Protein AF-A0A962J558-F1 (afdb_monomer)

pLDDT: mean 85.37, std 7.78, range [49.25, 96.94]

Foldseek 3Di:
DPVVVVVVCVLCVVVVVVVVVVVVCVVPVVDPPVVVVCCCVVPVLVVVLVVLLVPADPDPVLQCLLVVLLVVLVVQLVVQLVVCVVPDDNVVSNVVSLVSLDDPCRPPVLVSCVSPHDSHVSSSSVSNVNSSVVSD

Structure (mmCIF, N/CA/C/O backbone):
data_AF-A0A962J558-F1
#
_entry.id   AF-A0A962J558-F1
#
loop_
_atom_site.group_PDB
_atom_site.id
_atom_site.type_symbol
_atom_site.label_atom_id
_atom_site.label_alt_id
_atom_site.label_comp_id
_atom_site.label_asym_id
_atom_site.label_entity_id
_atom_site.label_seq_id
_atom_site.pdbx_PDB_ins_code
_atom_site.Cartn_x
_atom_site.Cartn_y
_atom_site.Cartn_z
_atom_site.occupancy
_atom_site.B_iso_or_equiv
_atom_site.auth_seq_id
_atom_site.auth_comp_id
_atom_site.auth_asym_id
_atom_site.auth_atom_id
_atom_site.pdbx_PDB_model_num
ATOM 1 N N . MET A 1 1 ? -21.635 -5.095 -19.166 1.00 49.25 1 MET A N 1
ATOM 2 C CA . MET A 1 1 ? -21.610 -4.773 -17.721 1.00 49.25 1 MET A CA 1
ATOM 3 C C . MET A 1 1 ? -21.255 -5.982 -16.836 1.00 49.25 1 MET A C 1
ATOM 5 O O . MET A 1 1 ? -20.938 -5.766 -15.681 1.00 49.25 1 MET A O 1
ATOM 9 N N . MET A 1 2 ? -21.231 -7.224 -17.360 1.00 57.38 2 MET A N 1
ATOM 10 C CA . MET A 1 2 ? -20.901 -8.448 -16.595 1.00 57.38 2 MET A CA 1
ATOM 11 C C . MET A 1 2 ? -19.418 -8.889 -16.667 1.00 57.38 2 MET A C 1
ATOM 13 O O . MET A 1 2 ? -19.030 -9.782 -15.925 1.00 57.38 2 MET A O 1
ATOM 17 N N . SER A 1 3 ? -18.591 -8.302 -17.544 1.00 69.69 3 SER A N 1
ATOM 18 C CA . SER A 1 3 ? -17.211 -8.770 -17.786 1.00 69.69 3 SER A CA 1
ATOM 19 C C . SER A 1 3 ? -16.253 -8.446 -16.639 1.00 69.69 3 SER A C 1
ATOM 21 O O . SER A 1 3 ? -15.516 -9.310 -16.195 1.00 69.69 3 SER A O 1
ATOM 23 N N . TRP A 1 4 ? -16.323 -7.244 -16.064 1.00 70.06 4 TRP A N 1
ATOM 24 C CA . TRP A 1 4 ? -15.351 -6.828 -15.043 1.00 70.06 4 TRP A CA 1
ATOM 25 C C . TRP A 1 4 ? -15.432 -7.657 -13.759 1.00 70.06 4 TRP A C 1
ATOM 27 O O . TRP A 1 4 ? -14.425 -7.866 -13.093 1.00 70.06 4 TRP A O 1
ATOM 37 N N . PHE A 1 5 ? -16.621 -8.159 -13.413 1.00 76.62 5 PHE A N 1
ATOM 38 C CA . PHE A 1 5 ? -16.789 -9.031 -12.252 1.00 76.62 5 PHE A CA 1
ATOM 39 C C . PHE A 1 5 ? -16.157 -10.409 -12.482 1.00 76.62 5 PHE A C 1
ATOM 41 O O . PHE A 1 5 ? -15.483 -10.922 -11.592 1.00 76.62 5 PHE A O 1
ATOM 48 N N . SER A 1 6 ? -16.337 -10.991 -13.676 1.00 80.44 6 SER A N 1
ATOM 49 C CA . SER A 1 6 ? -15.666 -12.243 -14.037 1.00 80.44 6 SER A CA 1
ATOM 50 C C . SER A 1 6 ? -14.155 -12.069 -14.152 1.00 80.44 6 SER A C 1
ATOM 52 O O . SER A 1 6 ? -13.422 -12.956 -13.720 1.00 80.44 6 SER A O 1
ATOM 54 N N . ASP A 1 7 ? -13.693 -10.927 -14.665 1.00 77.19 7 ASP A N 1
ATOM 55 C CA . ASP A 1 7 ? -12.268 -10.609 -14.774 1.00 77.19 7 ASP A CA 1
ATOM 56 C C . ASP A 1 7 ? -11.647 -10.550 -13.370 1.00 77.19 7 ASP A C 1
ATOM 58 O O . ASP A 1 7 ? -10.740 -11.315 -13.065 1.00 77.19 7 ASP A O 1
ATOM 62 N N . ILE A 1 8 ? -12.224 -9.766 -12.449 1.00 76.06 8 ILE A N 1
ATOM 63 C CA . ILE A 1 8 ? -11.748 -9.683 -11.057 1.00 76.06 8 ILE A CA 1
ATOM 64 C C . ILE A 1 8 ? -11.766 -11.053 -10.366 1.00 76.06 8 ILE A C 1
ATOM 66 O O . ILE A 1 8 ? -10.805 -11.400 -9.683 1.00 76.06 8 ILE A O 1
ATOM 70 N N . LEU A 1 9 ? -12.832 -11.845 -10.534 1.00 80.88 9 LEU A N 1
ATOM 71 C CA . LEU A 1 9 ? -12.918 -13.190 -9.954 1.00 80.88 9 LEU A CA 1
ATOM 72 C C . LEU A 1 9 ? -11.809 -14.114 -10.460 1.00 80.88 9 LEU A C 1
ATOM 74 O O . LEU A 1 9 ? -11.239 -14.869 -9.675 1.00 80.88 9 LEU A O 1
ATOM 78 N N . THR A 1 10 ? -11.509 -14.048 -11.755 1.00 81.62 10 THR A N 1
ATOM 79 C CA . THR A 1 10 ? -10.450 -14.850 -12.379 1.00 81.62 10 THR A CA 1
ATOM 80 C C . THR A 1 10 ? -9.079 -14.460 -11.832 1.00 81.62 10 THR A C 1
ATOM 82 O O . THR A 1 10 ? -8.248 -15.329 -11.592 1.00 81.62 10 THR A O 1
ATOM 85 N N . GLU A 1 11 ? -8.877 -13.178 -11.540 1.00 72.19 11 GLU A N 1
ATOM 86 C CA . GLU A 1 11 ? -7.606 -12.633 -11.051 1.00 72.19 11 GLU A CA 1
ATOM 87 C C . GLU A 1 11 ? -7.367 -12.884 -9.556 1.00 72.19 11 GLU A C 1
ATOM 89 O O . GLU A 1 11 ? -6.241 -13.132 -9.127 1.00 72.19 11 GLU A O 1
ATOM 94 N N . ILE A 1 12 ? -8.424 -12.899 -8.734 1.00 79.31 12 ILE A N 1
ATOM 95 C CA . ILE A 1 12 ? -8.309 -13.257 -7.308 1.00 79.31 12 ILE A CA 1
ATOM 96 C C . ILE A 1 12 ? -8.310 -14.774 -7.078 1.00 79.31 12 ILE A C 1
ATOM 98 O O . ILE A 1 12 ? -7.889 -15.237 -6.016 1.00 79.31 12 ILE A O 1
ATOM 102 N N . PHE A 1 13 ? -8.777 -15.574 -8.042 1.00 83.25 13 PHE A N 1
ATOM 103 C CA . PHE A 1 13 ? -8.877 -17.028 -7.904 1.00 83.25 13 PHE A CA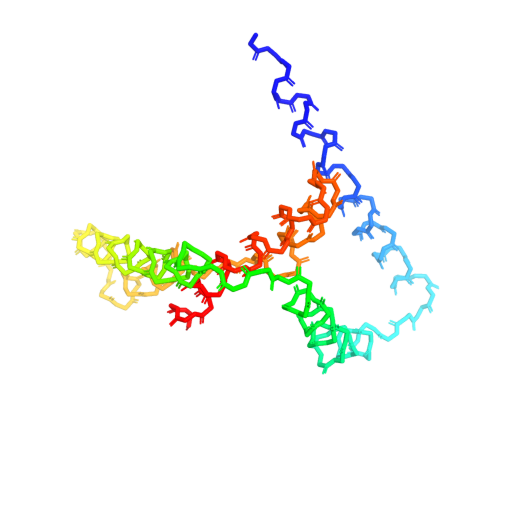 1
ATOM 104 C C . PHE A 1 13 ? -7.535 -17.716 -7.577 1.00 83.25 13 PHE A C 1
ATOM 106 O O . PHE A 1 13 ? -7.507 -18.512 -6.630 1.00 83.25 13 PHE A O 1
ATOM 113 N N . PRO A 1 14 ? -6.405 -17.395 -8.244 1.00 82.38 14 PRO A N 1
ATOM 114 C CA . PRO A 1 14 ? -5.093 -17.932 -7.887 1.00 82.38 14 PRO A CA 1
ATOM 115 C C . PRO A 1 14 ? -4.718 -17.714 -6.417 1.00 82.38 14 PRO A C 1
ATOM 117 O O . PRO A 1 14 ? -4.126 -18.597 -5.799 1.00 82.38 14 PRO A O 1
ATOM 120 N N . LEU A 1 15 ? -5.101 -16.582 -5.819 1.00 77.62 15 LEU A N 1
ATOM 121 C CA . LEU A 1 15 ? -4.799 -16.277 -4.417 1.00 77.62 15 LEU A CA 1
ATOM 122 C C . LEU A 1 15 ? -5.558 -17.195 -3.465 1.00 77.62 15 LEU A C 1
ATOM 124 O O . LEU A 1 15 ? -4.982 -17.705 -2.500 1.00 77.62 15 LEU A O 1
ATOM 128 N N . TYR A 1 16 ? -6.839 -17.440 -3.741 1.00 84.81 16 TYR A N 1
ATOM 129 C CA . TYR A 1 16 ? -7.626 -18.393 -2.963 1.00 84.81 16 TYR A CA 1
ATOM 130 C C . TYR A 1 16 ? -7.083 -19.809 -3.115 1.00 84.81 16 TYR A C 1
ATOM 132 O O . TYR A 1 16 ? -7.020 -20.545 -2.131 1.00 84.81 16 TYR A O 1
ATOM 140 N N . LEU A 1 17 ? -6.632 -20.170 -4.317 1.00 86.56 17 LEU A N 1
ATOM 141 C CA . LEU A 1 17 ? -6.032 -21.471 -4.569 1.00 86.56 17 LEU A CA 1
ATOM 142 C C . LEU A 1 17 ? -4.726 -21.652 -3.782 1.00 86.56 17 LEU A C 1
ATOM 144 O O . LEU A 1 17 ? -4.572 -22.654 -3.090 1.00 86.56 17 LEU A O 1
ATOM 148 N N . ILE A 1 18 ? -3.820 -20.669 -3.813 1.00 83.62 18 ILE A N 1
ATOM 149 C CA . ILE A 1 18 ? -2.574 -20.685 -3.028 1.00 83.62 18 ILE A CA 1
ATOM 150 C C . ILE A 1 18 ? -2.882 -20.751 -1.527 1.00 83.62 18 ILE A C 1
ATOM 152 O O . ILE A 1 18 ? -2.275 -21.543 -0.807 1.00 83.62 18 ILE A O 1
ATOM 156 N N . SER A 1 19 ? -3.860 -19.973 -1.057 1.00 84.56 19 SER A N 1
ATOM 157 C CA . SER A 1 19 ? -4.287 -19.980 0.348 1.00 84.56 19 SER A CA 1
ATOM 158 C C . SER A 1 19 ? -4.837 -21.347 0.772 1.00 84.56 19 SER A C 1
ATOM 160 O O . SER A 1 19 ? -4.503 -21.846 1.847 1.00 84.56 19 SER A O 1
ATOM 162 N N . LEU A 1 20 ? -5.635 -21.988 -0.089 1.00 89.88 20 LEU A N 1
ATOM 163 C CA . LEU A 1 20 ? -6.184 -23.325 0.140 1.00 89.88 20 LEU A CA 1
ATOM 164 C C . LEU A 1 20 ? -5.082 -24.391 0.158 1.00 89.88 20 LEU A C 1
ATOM 166 O O . LEU A 1 20 ? -5.069 -25.240 1.048 1.00 89.88 20 LEU A O 1
ATOM 170 N N . ILE A 1 21 ? -4.135 -24.329 -0.783 1.00 88.88 21 ILE A N 1
ATOM 171 C CA . ILE A 1 21 ? -2.971 -25.223 -0.814 1.00 88.88 21 ILE A CA 1
ATOM 172 C C . ILE A 1 21 ? -2.162 -25.065 0.474 1.00 88.88 21 ILE A C 1
ATOM 174 O O . ILE A 1 21 ? -1.849 -26.065 1.114 1.00 88.88 21 ILE A O 1
ATOM 178 N N . GLY A 1 22 ? -1.873 -23.829 0.893 1.00 86.25 22 GLY A N 1
ATOM 179 C CA . GLY A 1 22 ? -1.163 -23.545 2.141 1.00 86.25 22 GLY A CA 1
ATOM 180 C C . GLY A 1 22 ? -1.892 -24.086 3.373 1.00 86.25 22 GLY A C 1
ATOM 181 O O . GLY A 1 22 ? -1.262 -24.682 4.245 1.00 86.25 22 GLY A O 1
ATOM 182 N N . TYR A 1 23 ? -3.222 -23.959 3.419 1.00 87.75 23 TYR A N 1
ATOM 183 C CA . TYR A 1 23 ? -4.049 -24.524 4.487 1.00 87.75 23 TYR A CA 1
ATOM 184 C C . TYR A 1 23 ? -3.965 -26.056 4.540 1.00 87.75 23 TYR A C 1
ATOM 186 O O . TYR A 1 23 ? -3.698 -26.626 5.600 1.00 87.75 23 TYR A O 1
ATOM 194 N N . ILE A 1 24 ? -4.156 -26.728 3.400 1.00 92.19 24 ILE A N 1
ATOM 195 C CA . ILE A 1 24 ? -4.070 -28.191 3.296 1.00 92.19 24 ILE A CA 1
ATOM 196 C C . ILE A 1 24 ? -2.656 -28.649 3.677 1.00 92.19 24 ILE A C 1
ATOM 198 O O . ILE A 1 24 ? -2.495 -29.527 4.523 1.00 92.19 24 ILE A O 1
ATOM 202 N N . ALA A 1 25 ? -1.621 -28.021 3.125 1.00 87.44 25 ALA A N 1
ATOM 203 C CA . ALA A 1 25 ? -0.231 -28.358 3.407 1.00 87.44 25 ALA A CA 1
ATOM 204 C C . ALA A 1 25 ? 0.111 -28.167 4.897 1.00 87.44 25 ALA A C 1
ATOM 206 O O . ALA A 1 25 ? 0.683 -29.060 5.517 1.00 87.44 25 ALA A O 1
ATOM 207 N N . GLY A 1 26 ? -0.324 -27.065 5.514 1.00 86.94 26 GLY A N 1
ATOM 208 C CA . GLY A 1 26 ? -0.173 -26.843 6.954 1.00 86.94 26 GLY A CA 1
ATOM 209 C C . GLY A 1 26 ? -0.904 -27.886 7.804 1.00 86.94 26 GLY A C 1
ATOM 210 O O . GLY A 1 26 ? -0.390 -28.309 8.839 1.00 86.94 26 GLY A O 1
ATOM 211 N N . ARG A 1 27 ? -2.079 -28.352 7.358 1.00 87.12 27 ARG A N 1
ATOM 212 C CA . ARG A 1 27 ? -2.883 -29.345 8.084 1.00 87.12 27 ARG A CA 1
ATOM 213 C C . ARG A 1 27 ? -2.330 -30.765 7.980 1.00 87.12 27 ARG A C 1
ATOM 215 O O . ARG A 1 27 ? -2.395 -31.494 8.967 1.00 87.12 27 ARG A O 1
ATOM 222 N N . PHE A 1 28 ? -1.828 -31.163 6.813 1.00 90.00 28 PHE A N 1
ATOM 223 C CA . PHE A 1 28 ? -1.449 -32.554 6.537 1.00 90.00 28 PHE A CA 1
ATOM 224 C C . PHE A 1 28 ? 0.061 -32.814 6.565 1.00 90.00 28 PHE A C 1
ATOM 226 O O . PHE A 1 28 ? 0.459 -33.936 6.859 1.00 90.00 28 PHE A O 1
ATOM 233 N N . ALA 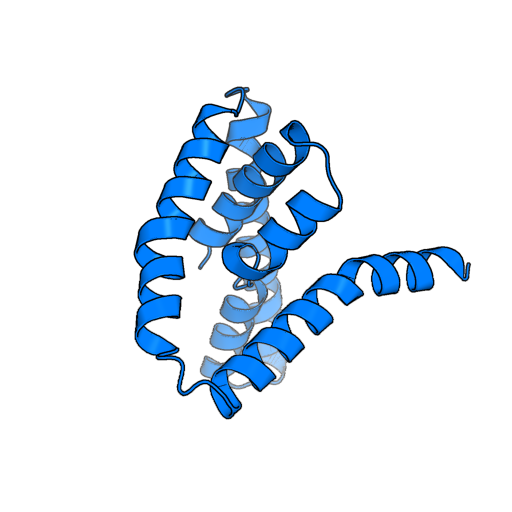A 1 29 ? 0.906 -31.812 6.308 1.00 83.50 29 ALA A N 1
ATOM 234 C CA . ALA A 1 29 ? 2.357 -31.990 6.190 1.00 83.50 29 ALA A CA 1
ATOM 235 C C . ALA A 1 29 ? 3.162 -31.450 7.392 1.00 83.50 29 ALA A C 1
ATOM 237 O O . ALA A 1 29 ? 4.374 -31.299 7.280 1.00 83.50 29 ALA A O 1
ATOM 238 N N . GLN A 1 30 ? 2.510 -31.165 8.533 1.00 81.50 30 GLN A N 1
ATOM 239 C CA . GLN A 1 30 ? 3.134 -30.620 9.759 1.00 81.50 30 GLN A CA 1
ATOM 240 C C . GLN A 1 30 ? 4.110 -29.461 9.488 1.00 81.50 30 GLN A C 1
ATOM 242 O O . GLN A 1 30 ? 5.183 -29.364 10.082 1.00 81.50 30 GLN A O 1
ATOM 247 N N . ILE A 1 31 ? 3.745 -28.586 8.555 1.00 83.31 31 ILE A N 1
ATOM 248 C CA . ILE A 1 31 ? 4.611 -27.492 8.132 1.00 83.31 31 ILE A CA 1
ATOM 249 C C . ILE A 1 31 ? 4.741 -26.473 9.264 1.00 83.31 31 ILE A C 1
ATOM 251 O O . ILE A 1 31 ? 3.737 -25.994 9.797 1.00 83.31 31 ILE A O 1
ATOM 255 N N . ASP A 1 32 ? 5.978 -26.090 9.590 1.00 84.81 32 ASP A N 1
ATOM 256 C CA . ASP A 1 32 ? 6.233 -24.989 10.514 1.00 84.81 32 ASP A CA 1
ATOM 257 C C . ASP A 1 32 ? 5.933 -23.641 9.844 1.00 84.81 32 ASP A C 1
ATOM 259 O O . ASP A 1 32 ? 6.788 -22.992 9.231 1.00 84.81 32 ASP A O 1
ATOM 263 N N . VAL A 1 33 ? 4.678 -23.217 9.990 1.00 83.50 33 VAL A N 1
ATOM 264 C CA . VAL A 1 33 ? 4.165 -21.936 9.494 1.00 83.50 33 VAL A CA 1
ATOM 265 C C . VAL A 1 33 ? 5.003 -20.766 10.012 1.00 83.50 33 VAL A C 1
ATOM 267 O O . VAL A 1 33 ? 5.225 -19.806 9.278 1.00 83.50 33 VAL A O 1
ATOM 270 N N . LYS A 1 34 ? 5.508 -20.832 11.252 1.00 87.19 34 LYS A N 1
ATOM 271 C CA . LYS A 1 34 ? 6.264 -19.726 11.848 1.00 87.19 34 LYS A CA 1
ATOM 272 C C . LYS A 1 34 ? 7.579 -19.507 11.110 1.00 87.19 34 LYS A C 1
ATOM 274 O O . LYS A 1 34 ? 7.897 -18.363 10.782 1.00 87.19 34 LYS A O 1
ATOM 279 N N . SER A 1 35 ? 8.323 -20.573 10.826 1.00 87.56 35 SER A N 1
ATOM 280 C CA . SER A 1 35 ? 9.590 -20.479 10.093 1.00 87.56 35 SE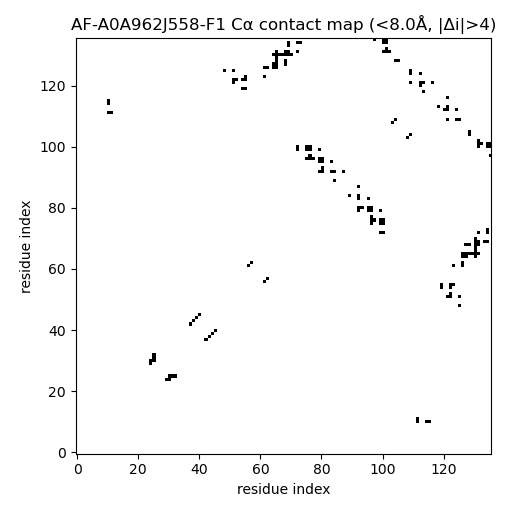R A CA 1
ATOM 281 C C . SER A 1 35 ? 9.391 -19.982 8.661 1.00 87.56 35 SER A C 1
ATOM 283 O O . SER A 1 35 ? 10.123 -19.095 8.224 1.00 87.56 35 SER A O 1
ATOM 285 N N . ILE A 1 36 ? 8.363 -20.471 7.955 1.00 86.56 36 ILE A N 1
ATOM 286 C CA . ILE A 1 36 ? 8.054 -20.011 6.590 1.00 86.56 36 ILE A CA 1
ATOM 287 C C . ILE A 1 36 ? 7.683 -18.532 6.579 1.00 86.56 36 ILE A C 1
ATOM 289 O O . ILE A 1 36 ? 8.244 -17.769 5.796 1.00 86.56 36 ILE A O 1
ATOM 293 N N . THR A 1 37 ? 6.780 -18.106 7.464 1.00 83.00 37 THR A N 1
ATOM 294 C CA . THR A 1 37 ? 6.377 -16.700 7.547 1.00 83.00 37 THR A CA 1
ATOM 295 C C . THR A 1 37 ? 7.560 -15.817 7.933 1.00 83.00 37 THR A C 1
ATOM 297 O O . THR A 1 37 ? 7.757 -14.770 7.331 1.00 83.00 37 THR A O 1
ATOM 300 N N . THR A 1 38 ? 8.409 -16.251 8.867 1.00 87.69 38 THR A N 1
ATOM 301 C CA . THR A 1 38 ? 9.614 -15.497 9.252 1.00 87.69 38 THR A CA 1
ATOM 302 C C . THR A 1 38 ? 10.555 -15.320 8.058 1.00 87.69 38 THR A C 1
ATOM 304 O O . THR A 1 38 ? 11.003 -14.208 7.791 1.00 87.69 38 THR A O 1
ATOM 307 N N . LEU A 1 39 ? 10.809 -16.382 7.290 1.00 86.69 39 LEU A N 1
ATOM 308 C CA . LEU A 1 39 ? 11.623 -16.308 6.076 1.00 86.69 39 LEU A CA 1
ATOM 309 C C . LEU A 1 39 ? 10.986 -15.386 5.022 1.00 86.69 39 LEU A C 1
ATOM 311 O O . LEU A 1 39 ? 11.669 -14.550 4.431 1.00 86.69 39 LEU A O 1
ATOM 315 N N . ALA A 1 40 ? 9.677 -15.507 4.800 1.00 81.38 40 ALA A N 1
ATOM 316 C CA . ALA A 1 40 ? 8.954 -14.708 3.817 1.00 81.38 40 ALA A CA 1
ATOM 317 C C . ALA A 1 40 ? 8.993 -13.207 4.149 1.00 81.38 40 ALA A C 1
ATOM 319 O O . ALA A 1 40 ? 9.296 -12.390 3.280 1.00 81.38 40 ALA A O 1
ATOM 320 N N . ILE A 1 41 ? 8.740 -12.855 5.413 1.00 81.19 41 ILE A N 1
ATOM 321 C CA . ILE A 1 41 ? 8.688 -11.470 5.895 1.00 81.19 41 ILE A CA 1
ATOM 322 C C . ILE A 1 41 ? 10.083 -10.849 5.968 1.00 81.19 41 ILE A C 1
ATOM 324 O O . ILE A 1 41 ? 10.285 -9.748 5.471 1.00 81.19 41 ILE A O 1
ATOM 328 N N . PHE A 1 42 ? 11.045 -11.532 6.590 1.00 83.88 42 PHE A N 1
ATOM 329 C CA . PHE A 1 42 ? 12.331 -10.917 6.933 1.00 83.88 42 PHE A CA 1
ATOM 330 C C . PHE A 1 42 ? 13.430 -11.137 5.895 1.00 83.88 42 PHE A C 1
ATOM 332 O O . PHE A 1 42 ? 14.445 -10.449 5.947 1.00 83.88 42 PHE A O 1
ATOM 339 N N . VAL A 1 43 ? 13.257 -12.077 4.961 1.00 84.56 43 VAL A N 1
ATOM 340 C CA . VAL A 1 43 ? 14.271 -12.380 3.939 1.00 84.56 43 VAL A CA 1
ATOM 341 C C . VAL A 1 43 ? 13.717 -12.150 2.542 1.00 84.56 43 VAL A C 1
ATOM 343 O O . VAL A 1 43 ? 14.253 -11.330 1.801 1.00 84.56 43 VAL A O 1
ATOM 346 N N . ILE A 1 44 ? 12.626 -12.830 2.179 1.00 80.94 44 ILE A N 1
ATOM 347 C CA . ILE A 1 44 ? 12.108 -12.781 0.805 1.00 80.94 44 ILE A CA 1
ATOM 348 C C . ILE A 1 44 ? 11.574 -11.385 0.473 1.00 80.94 44 ILE A C 1
ATOM 350 O O . ILE A 1 44 ? 11.956 -10.831 -0.555 1.00 80.94 44 ILE A O 1
ATOM 354 N N . SER A 1 45 ? 10.744 -10.796 1.338 1.00 76.94 45 SER A N 1
ATOM 355 C CA . SER A 1 45 ? 10.149 -9.476 1.094 1.00 76.94 45 SER A CA 1
ATOM 356 C C . SER A 1 45 ? 11.210 -8.373 0.891 1.00 76.94 45 SER A C 1
ATOM 358 O O . SER A 1 45 ? 11.177 -7.732 -0.163 1.00 76.94 45 SER A O 1
ATOM 360 N N . PRO A 1 46 ? 12.236 -8.209 1.759 1.00 80.88 46 PRO A N 1
ATOM 361 C CA . PRO A 1 46 ? 13.321 -7.248 1.529 1.00 80.88 46 PRO A CA 1
ATOM 362 C C . PRO A 1 46 ? 14.104 -7.482 0.233 1.00 80.88 46 PRO A C 1
ATOM 364 O O . PRO A 1 46 ? 14.487 -6.524 -0.437 1.00 80.88 46 PRO A O 1
ATOM 367 N N . ILE A 1 47 ? 14.343 -8.743 -0.142 1.00 83.88 47 ILE A N 1
ATOM 368 C CA . ILE A 1 47 ? 15.063 -9.078 -1.378 1.00 83.88 47 ILE A CA 1
ATOM 369 C C . ILE A 1 47 ? 14.230 -8.702 -2.604 1.00 83.88 47 ILE A C 1
ATOM 371 O O . ILE A 1 47 ? 14.725 -8.010 -3.492 1.00 83.88 47 ILE A O 1
ATOM 375 N N . VAL A 1 48 ? 12.966 -9.132 -2.655 1.00 75.50 48 VAL A N 1
ATOM 376 C CA . VAL A 1 48 ? 12.044 -8.811 -3.758 1.00 75.50 48 VAL A CA 1
ATOM 377 C C . VAL A 1 48 ? 11.897 -7.302 -3.898 1.00 75.50 48 VAL A C 1
ATOM 379 O O . VAL A 1 48 ? 11.922 -6.772 -5.008 1.00 75.50 48 VAL A O 1
ATOM 382 N N . PHE A 1 49 ? 11.819 -6.604 -2.773 1.00 74.62 49 PHE A N 1
ATOM 383 C CA . PHE A 1 49 ? 11.781 -5.156 -2.717 1.00 74.62 49 PHE A CA 1
ATOM 384 C C . PHE A 1 49 ? 13.039 -4.510 -3.315 1.00 74.62 49 PHE A C 1
ATOM 386 O O . PHE A 1 49 ? 12.924 -3.693 -4.226 1.00 74.62 49 PHE A O 1
ATOM 393 N N . MET A 1 50 ? 14.240 -4.927 -2.898 1.00 80.75 50 MET A N 1
ATOM 394 C CA . MET A 1 50 ? 15.501 -4.416 -3.457 1.00 80.75 50 MET A CA 1
ATOM 395 C C . MET A 1 50 ? 15.628 -4.690 -4.962 1.00 80.75 50 MET A C 1
ATOM 397 O O . MET A 1 50 ? 16.033 -3.806 -5.715 1.00 80.75 50 MET A O 1
ATOM 401 N N . ILE A 1 51 ? 15.230 -5.883 -5.417 1.00 80.38 51 ILE A N 1
ATOM 402 C CA . ILE A 1 51 ? 15.210 -6.249 -6.845 1.00 80.38 51 ILE A CA 1
ATOM 403 C C . ILE A 1 51 ? 14.212 -5.392 -7.631 1.00 80.38 51 ILE A C 1
ATOM 405 O O . ILE A 1 51 ? 14.427 -5.103 -8.804 1.00 80.38 51 ILE A O 1
ATOM 409 N N . SER A 1 52 ? 13.097 -5.011 -7.015 1.00 74.25 52 SER A N 1
ATOM 410 C CA . SER A 1 52 ? 12.079 -4.198 -7.681 1.00 74.25 52 SER A CA 1
ATOM 411 C C . SER A 1 52 ? 12.529 -2.747 -7.817 1.00 74.25 52 SER A C 1
ATOM 413 O O . SER A 1 52 ? 12.367 -2.154 -8.879 1.00 74.25 52 SER A O 1
ATOM 415 N N . ILE A 1 53 ? 13.167 -2.201 -6.779 1.00 76.75 53 ILE A N 1
ATOM 416 C CA . ILE A 1 53 ? 13.753 -0.855 -6.806 1.00 76.75 53 ILE A CA 1
ATOM 417 C C . ILE A 1 53 ? 14.906 -0.778 -7.806 1.00 76.75 53 ILE A C 1
ATOM 419 O O . ILE A 1 53 ? 15.027 0.214 -8.516 1.00 76.75 53 ILE A O 1
ATOM 423 N N . SER A 1 54 ? 15.742 -1.816 -7.907 1.00 81.25 54 SER A N 1
ATOM 424 C CA . SER A 1 54 ? 16.876 -1.804 -8.842 1.00 81.25 54 SER A CA 1
ATOM 425 C C . SER A 1 54 ? 16.462 -1.801 -10.316 1.00 81.25 54 SER A C 1
ATOM 427 O O . SER A 1 54 ? 17.269 -1.446 -11.171 1.00 81.25 54 SER A O 1
ATOM 429 N N . LYS A 1 55 ? 15.217 -2.189 -10.616 1.00 77.06 55 LYS A N 1
ATOM 430 C CA . LYS A 1 55 ? 14.620 -2.158 -11.959 1.00 77.06 55 LYS A CA 1
ATOM 431 C C . LYS A 1 55 ? 13.858 -0.866 -12.251 1.00 77.06 55 LYS A C 1
ATOM 433 O O . LYS A 1 55 ? 13.321 -0.721 -13.345 1.00 77.06 55 LYS A O 1
ATOM 438 N N . LEU A 1 56 ? 13.752 0.032 -11.277 1.00 76.75 56 LEU A N 1
ATOM 439 C CA . LEU A 1 56 ? 12.983 1.254 -11.412 1.00 76.75 56 LEU A CA 1
ATOM 440 C C . LEU A 1 56 ? 13.834 2.368 -12.028 1.00 76.75 56 LEU A C 1
ATOM 442 O O . LEU A 1 56 ? 1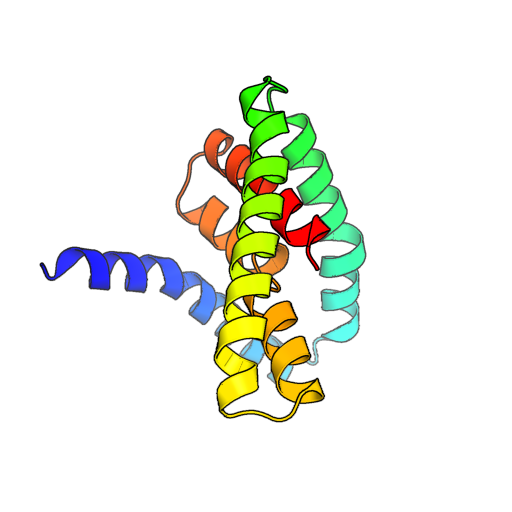4.900 2.710 -11.516 1.00 76.75 56 LEU A O 1
ATOM 446 N N . ASP A 1 57 ? 13.297 3.018 -13.056 1.00 79.81 57 ASP A N 1
ATOM 447 C CA . ASP A 1 57 ? 13.825 4.293 -13.524 1.00 79.81 57 ASP A CA 1
ATOM 448 C C . ASP A 1 57 ? 13.389 5.418 -12.577 1.00 79.81 57 ASP A C 1
ATOM 450 O O . ASP A 1 57 ? 12.208 5.776 -12.486 1.00 79.81 57 ASP A O 1
ATOM 454 N N . PHE A 1 58 ? 14.356 6.005 -11.869 1.00 80.25 58 PHE A N 1
ATOM 455 C CA . PHE A 1 58 ? 14.144 7.123 -10.945 1.00 80.25 58 PHE A CA 1
ATOM 456 C C . PHE A 1 58 ? 13.858 8.431 -11.691 1.00 80.25 58 PHE A C 1
ATOM 458 O O . PHE A 1 58 ? 14.666 9.357 -11.744 1.00 80.25 58 PHE A O 1
ATOM 465 N N . THR A 1 59 ? 12.669 8.513 -12.272 1.00 86.94 59 THR A N 1
ATOM 466 C CA . THR A 1 59 ? 12.122 9.751 -12.823 1.00 86.94 59 THR A CA 1
ATOM 467 C C . THR A 1 59 ? 11.541 10.622 -11.707 1.00 86.94 59 THR A C 1
ATOM 469 O O . THR A 1 59 ? 11.171 10.134 -10.637 1.00 86.94 59 THR A O 1
ATOM 472 N N . ALA A 1 60 ? 11.388 11.925 -11.962 1.00 86.75 60 ALA A N 1
ATOM 473 C CA . ALA A 1 60 ? 10.712 12.823 -11.023 1.00 86.75 60 ALA A CA 1
ATOM 474 C C . ALA A 1 60 ? 9.292 12.328 -10.675 1.00 86.75 60 ALA A C 1
ATOM 476 O O . ALA A 1 60 ? 8.884 12.380 -9.518 1.00 86.75 60 ALA A O 1
ATOM 477 N N . ALA A 1 61 ? 8.572 11.772 -11.656 1.00 86.31 61 ALA A N 1
ATOM 478 C CA . ALA A 1 61 ? 7.249 11.188 -11.447 1.00 86.31 6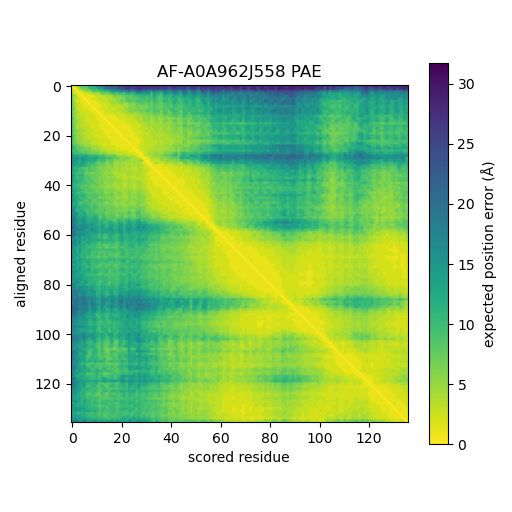1 ALA A CA 1
ATOM 479 C C . ALA A 1 61 ? 7.285 9.981 -10.492 1.00 86.31 61 ALA A C 1
ATOM 481 O O . ALA A 1 61 ? 6.443 9.883 -9.601 1.00 86.31 61 ALA A O 1
ATOM 482 N N . ALA A 1 62 ? 8.282 9.100 -10.630 1.00 84.00 62 ALA A N 1
ATOM 483 C CA . ALA A 1 62 ? 8.436 7.932 -9.765 1.00 84.00 62 ALA A CA 1
ATOM 484 C C . ALA A 1 62 ? 8.690 8.322 -8.299 1.00 84.00 62 ALA A C 1
ATOM 486 O O . ALA A 1 62 ? 8.138 7.702 -7.396 1.00 84.00 62 ALA A O 1
ATOM 487 N N . VAL A 1 63 ? 9.465 9.384 -8.056 1.00 85.75 63 VAL A N 1
ATOM 488 C CA . VAL A 1 63 ? 9.709 9.914 -6.701 1.00 85.75 63 VAL A CA 1
ATOM 489 C C . VAL A 1 63 ? 8.480 10.638 -6.140 1.00 85.75 63 VAL A C 1
ATOM 491 O O . VAL A 1 63 ? 8.224 10.587 -4.939 1.00 85.75 63 VAL A O 1
ATOM 494 N N . MET A 1 64 ? 7.683 11.290 -6.990 1.00 91.44 64 MET A N 1
ATOM 495 C CA . MET A 1 64 ? 6.447 11.951 -6.560 1.00 91.44 64 MET A CA 1
ATOM 496 C C . MET A 1 64 ? 5.332 10.964 -6.190 1.00 91.44 64 MET A C 1
ATOM 498 O O . MET A 1 64 ? 4.507 11.288 -5.338 1.00 91.44 64 MET A O 1
ATOM 502 N N . ALA A 1 65 ? 5.297 9.769 -6.783 1.00 90.88 65 ALA A N 1
ATOM 503 C CA . ALA A 1 65 ? 4.263 8.762 -6.532 1.00 90.88 65 ALA A CA 1
ATOM 504 C C . ALA A 1 65 ? 4.058 8.395 -5.038 1.00 90.88 65 ALA A C 1
ATOM 506 O O . ALA A 1 65 ? 2.913 8.468 -4.573 1.00 90.88 65 ALA A O 1
ATOM 507 N N . PRO A 1 66 ? 5.102 8.064 -4.248 1.00 91.75 66 PRO A N 1
ATOM 508 C CA . PRO A 1 66 ? 4.940 7.810 -2.814 1.00 91.75 66 PRO A CA 1
ATOM 509 C C . PRO A 1 66 ? 4.508 9.059 -2.037 1.00 91.75 66 PRO A C 1
ATOM 511 O O . PRO A 1 66 ? 3.706 8.964 -1.115 1.00 91.75 66 PRO A O 1
ATOM 514 N N . LEU A 1 67 ? 4.973 10.254 -2.418 1.00 94.19 67 LEU A N 1
ATOM 515 C CA . LEU A 1 67 ? 4.571 11.497 -1.746 1.00 94.19 67 LEU A CA 1
ATOM 516 C C . LEU A 1 67 ? 3.085 11.806 -1.960 1.00 94.19 67 LEU A C 1
ATOM 518 O O . LEU A 1 67 ? 2.398 12.233 -1.033 1.00 94.19 67 LEU A O 1
ATOM 522 N N . LEU A 1 68 ? 2.583 11.570 -3.174 1.00 95.00 68 LEU A N 1
ATOM 523 C CA . LEU A 1 68 ? 1.173 11.757 -3.509 1.00 95.00 68 LEU A CA 1
ATOM 524 C C . LEU A 1 68 ? 0.282 10.793 -2.728 1.00 95.00 68 LEU A C 1
ATOM 526 O O . LEU A 1 68 ? -0.728 11.207 -2.171 1.00 95.00 68 LEU A O 1
ATOM 530 N N . THR A 1 69 ? 0.655 9.519 -2.665 1.00 93.81 69 THR A N 1
ATOM 531 C CA . THR A 1 69 ? -0.142 8.490 -1.982 1.00 93.81 69 THR A CA 1
ATOM 532 C C . THR A 1 69 ? -0.096 8.633 -0.466 1.00 93.81 69 THR A C 1
ATOM 534 O O . THR A 1 69 ? -1.147 8.559 0.166 1.00 93.81 69 THR A O 1
ATOM 537 N N . TYR A 1 70 ? 1.058 8.988 0.104 1.00 94.88 70 TYR A N 1
ATOM 538 C CA . TYR A 1 70 ? 1.167 9.412 1.501 1.00 94.88 70 TYR A CA 1
ATOM 539 C C . TYR A 1 70 ? 0.264 10.619 1.802 1.00 94.88 70 TYR A C 1
ATOM 541 O O . TYR A 1 70 ? -0.528 10.601 2.744 1.00 94.88 70 TYR A O 1
ATOM 549 N N . GLY A 1 71 ? 0.325 11.662 0.966 1.00 95.88 71 GLY A N 1
ATOM 550 C CA . GLY A 1 71 ? -0.513 12.852 1.116 1.00 95.88 71 GLY A CA 1
ATOM 551 C C . GLY A 1 71 ? -2.010 12.539 1.034 1.00 95.88 71 GLY A C 1
ATOM 552 O O . GLY A 1 71 ? -2.792 13.034 1.844 1.00 95.88 71 GLY A O 1
ATOM 553 N N . LEU A 1 72 ? -2.413 11.674 0.100 1.00 95.38 72 LEU A N 1
ATOM 554 C CA . LEU A 1 72 ? -3.793 11.201 -0.009 1.00 95.38 72 LEU A CA 1
ATOM 555 C C . LEU A 1 72 ? -4.218 10.412 1.233 1.00 95.38 72 LEU A C 1
ATOM 557 O O . LEU A 1 72 ? -5.307 10.660 1.747 1.00 95.38 72 LEU A O 1
ATOM 561 N N . ALA A 1 73 ? -3.367 9.522 1.748 1.00 95.19 73 ALA A N 1
ATOM 562 C CA . ALA A 1 73 ? -3.649 8.765 2.964 1.00 95.19 73 ALA A CA 1
ATOM 563 C C . ALA A 1 73 ? -3.856 9.693 4.173 1.00 95.19 73 ALA A C 1
ATOM 565 O O . ALA A 1 73 ? -4.828 9.528 4.908 1.00 95.19 73 ALA A O 1
ATOM 566 N N . LEU A 1 74 ? -3.033 10.740 4.323 1.00 96.25 74 LEU A N 1
ATOM 567 C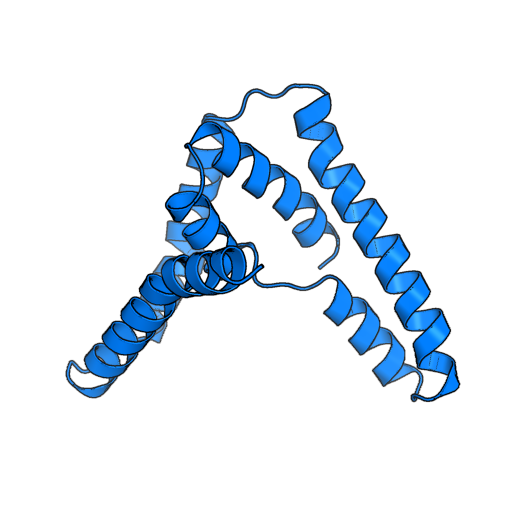 CA . LEU A 1 74 ? -3.221 11.761 5.360 1.00 96.25 74 LEU A CA 1
ATOM 568 C C . LEU A 1 74 ? -4.561 12.495 5.228 1.00 96.25 74 LEU A C 1
ATOM 570 O O . LEU A 1 74 ? -5.257 12.691 6.226 1.00 96.25 74 LEU A O 1
ATOM 574 N N . VAL A 1 75 ? -4.937 12.899 4.009 1.00 96.75 75 VAL A N 1
ATOM 575 C CA . VAL A 1 75 ? -6.224 13.569 3.764 1.00 96.75 75 VAL A CA 1
ATOM 576 C C . VAL A 1 75 ? -7.384 12.638 4.109 1.00 96.75 75 VAL A C 1
ATOM 578 O O . VAL A 1 75 ? -8.302 13.049 4.819 1.00 96.75 75 VAL A O 1
ATOM 581 N N . VAL A 1 76 ? -7.337 11.382 3.658 1.00 96.12 76 VAL A N 1
ATOM 582 C CA . VAL A 1 76 ? -8.369 10.380 3.957 1.00 96.12 76 VAL A CA 1
ATOM 583 C C . VAL A 1 76 ? -8.469 10.149 5.460 1.00 96.12 76 VAL A C 1
ATOM 585 O O . VAL A 1 76 ? -9.563 10.246 6.008 1.00 96.12 76 VAL A O 1
ATOM 588 N N . ALA A 1 77 ? -7.349 9.939 6.149 1.00 96.19 77 ALA A N 1
ATOM 589 C CA . ALA A 1 77 ? -7.330 9.745 7.593 1.00 96.19 77 ALA A CA 1
ATOM 590 C C . ALA A 1 77 ? -7.924 10.949 8.337 1.00 96.19 77 ALA A C 1
ATOM 592 O O . ALA A 1 77 ? -8.762 10.776 9.221 1.00 96.19 77 ALA A O 1
ATOM 593 N N . ALA A 1 78 ? -7.571 12.177 7.943 1.00 96.12 78 ALA A N 1
ATOM 594 C CA . ALA A 1 78 ? -8.129 13.392 8.533 1.00 96.12 78 ALA A CA 1
ATOM 595 C C . ALA A 1 78 ? -9.653 13.483 8.341 1.00 96.12 78 ALA A C 1
ATOM 597 O O . ALA A 1 78 ? -10.382 13.796 9.289 1.00 96.12 78 ALA A O 1
ATOM 598 N N . VAL A 1 79 ? -10.150 13.162 7.141 1.00 96.94 79 VAL A N 1
ATOM 599 C CA . VAL A 1 79 ? -11.591 13.094 6.852 1.00 96.94 79 VAL A CA 1
ATOM 600 C C . VAL A 1 79 ? -12.261 12.013 7.701 1.00 96.94 79 VAL A C 1
ATOM 602 O O . VAL A 1 79 ? -13.282 12.283 8.335 1.00 96.94 79 VAL A O 1
ATOM 605 N N . VAL A 1 80 ? -11.673 10.816 7.777 1.00 96.44 80 VAL A N 1
ATOM 606 C CA . VAL A 1 80 ? -12.203 9.691 8.556 1.00 96.44 80 VAL A CA 1
ATOM 607 C C . VAL A 1 80 ? -12.281 10.046 10.036 1.00 96.44 80 VAL A C 1
ATOM 609 O O . VAL A 1 80 ? -13.339 9.840 10.627 1.00 96.44 80 VAL A O 1
ATOM 612 N N . VAL A 1 81 ? -11.250 10.652 10.639 1.00 96.44 81 VAL A N 1
ATOM 613 C CA . VAL A 1 81 ? -11.324 11.144 12.030 1.00 96.44 81 VAL A CA 1
ATOM 614 C C . VAL A 1 81 ? -12.458 12.156 12.172 1.00 96.44 81 VAL A C 1
ATOM 616 O O . VAL A 1 81 ? -13.274 12.058 13.089 1.00 96.44 81 VAL A O 1
ATOM 619 N N . ARG A 1 82 ? -12.532 13.138 11.267 1.00 95.75 82 ARG A N 1
ATOM 620 C CA . ARG A 1 82 ? -13.494 14.240 11.372 1.00 95.75 82 ARG A CA 1
ATOM 621 C C . ARG A 1 82 ? -14.942 13.764 11.308 1.00 95.75 82 ARG A C 1
ATOM 623 O O . ARG A 1 82 ? -15.780 14.348 11.998 1.00 95.75 82 ARG A O 1
ATOM 630 N N . VAL A 1 83 ? -15.215 12.749 10.488 1.00 96.25 83 VAL A N 1
ATOM 631 C CA . VAL A 1 83 ? -16.540 12.142 10.316 1.00 96.25 83 VAL A CA 1
ATOM 632 C C . VAL A 1 83 ? -16.844 11.142 11.433 1.00 96.25 83 VAL A C 1
ATOM 634 O O . VAL A 1 83 ? -17.923 11.170 12.017 1.00 96.25 83 VAL A O 1
ATOM 637 N N . SER A 1 84 ? -15.900 10.270 11.778 1.00 95.75 84 SER A N 1
ATOM 638 C CA . SER A 1 84 ? -16.130 9.218 12.776 1.00 95.75 84 SER A CA 1
ATOM 639 C C . SER A 1 84 ? -16.343 9.764 14.186 1.00 95.75 84 SER A C 1
ATOM 641 O O . SER A 1 84 ? -17.169 9.223 14.918 1.00 95.75 84 SER A O 1
ATOM 643 N N . LYS A 1 85 ? -15.712 10.891 14.542 1.00 94.25 85 LYS A N 1
ATOM 644 C CA . LYS A 1 85 ? -15.943 11.578 15.825 1.00 94.25 85 LYS A CA 1
ATOM 645 C C . LYS A 1 85 ? -17.385 12.063 16.039 1.00 94.25 85 LYS A C 1
ATOM 647 O O . LYS A 1 85 ? -17.723 12.415 17.163 1.00 94.25 85 LYS A O 1
ATOM 652 N N . PHE A 1 86 ? -18.240 12.099 15.010 1.00 93.75 86 PHE A N 1
ATOM 653 C CA . PHE A 1 86 ? -19.657 12.441 15.196 1.00 93.75 86 PHE A CA 1
ATOM 654 C C . PHE A 1 86 ? -20.467 11.327 15.872 1.00 93.75 86 PHE A C 1
ATOM 656 O O . PHE A 1 86 ? -21.494 11.622 16.478 1.00 93.75 86 PHE A O 1
ATOM 663 N N . TYR A 1 87 ? -20.032 10.068 15.756 1.00 93.31 87 TYR A N 1
ATOM 664 C CA . TYR A 1 87 ? -20.822 8.908 16.187 1.00 93.31 87 TYR A CA 1
ATOM 665 C C . TYR A 1 87 ? -20.018 7.870 16.983 1.00 93.31 87 TYR A C 1
ATOM 667 O O . TYR A 1 87 ? -20.615 6.978 17.579 1.00 93.31 87 TYR A O 1
ATOM 675 N N . LEU A 1 88 ? -18.684 7.961 16.992 1.00 93.31 88 LEU A N 1
ATOM 676 C CA . LEU A 1 88 ? -17.788 7.033 17.682 1.00 93.31 88 LEU A CA 1
ATOM 677 C C . LEU A 1 88 ? -17.012 7.727 18.801 1.00 93.31 88 LEU A C 1
ATOM 679 O O . LEU A 1 88 ? -16.725 8.924 18.743 1.00 93.31 88 LEU A O 1
ATOM 683 N N . GLU A 1 89 ? -16.601 6.933 19.789 1.00 92.50 89 GLU A N 1
ATOM 684 C CA . GLU A 1 89 ? -15.637 7.356 20.800 1.00 92.50 89 GLU A CA 1
ATOM 685 C C . GLU A 1 89 ? -14.311 7.786 20.163 1.00 92.50 89 GLU A C 1
ATOM 687 O O . GLU A 1 89 ? -13.866 7.233 19.153 1.00 92.50 89 GLU A O 1
ATOM 692 N N . GLU A 1 90 ? -13.636 8.741 20.801 1.00 88.75 90 GLU A N 1
ATOM 693 C CA . GLU A 1 90 ? -12.428 9.364 20.265 1.00 88.75 90 GLU A CA 1
ATOM 694 C C . GLU A 1 90 ? -11.320 8.349 19.940 1.00 88.75 90 GLU A C 1
ATOM 696 O O . GLU A 1 90 ? -10.712 8.414 18.870 1.00 88.75 90 GLU A O 1
ATOM 701 N N . ARG A 1 91 ? -11.100 7.358 20.812 1.00 92.62 91 ARG A N 1
ATOM 702 C CA . ARG A 1 91 ? -10.109 6.299 20.577 1.00 92.62 91 ARG A CA 1
ATOM 703 C C . ARG A 1 91 ? -10.437 5.478 19.328 1.00 92.62 91 ARG A C 1
ATOM 705 O O . ARG A 1 91 ? -9.546 5.184 18.536 1.00 92.62 91 ARG A O 1
ATOM 712 N N . THR A 1 92 ? -11.705 5.124 19.145 1.00 94.50 92 THR A N 1
ATOM 713 C CA . THR A 1 92 ? -12.173 4.331 18.001 1.00 94.50 92 THR A CA 1
ATOM 714 C C . THR A 1 92 ? -12.074 5.126 16.701 1.00 94.50 92 THR A C 1
ATOM 716 O O . THR A 1 92 ? -11.664 4.574 15.684 1.00 94.50 92 THR A O 1
ATOM 719 N N . ALA A 1 93 ? -12.368 6.428 16.736 1.00 94.12 93 ALA A N 1
ATOM 720 C CA . ALA A 1 93 ? -12.226 7.322 15.589 1.00 94.12 93 ALA A CA 1
ATOM 721 C C . ALA A 1 93 ? -10.777 7.396 15.068 1.00 94.12 93 ALA A C 1
ATOM 723 O O . ALA A 1 93 ? -10.547 7.319 13.861 1.00 94.12 93 ALA A O 1
ATOM 724 N N . TYR A 1 94 ? -9.789 7.498 15.965 1.00 94.19 94 TYR A N 1
ATOM 725 C CA . TYR A 1 94 ? -8.376 7.504 15.568 1.00 94.19 94 TYR A CA 1
ATOM 726 C C . TYR A 1 94 ? -7.897 6.147 15.047 1.00 94.19 94 TYR A C 1
ATOM 728 O O . TYR A 1 94 ? -7.190 6.103 14.043 1.00 94.19 94 TYR A O 1
ATOM 736 N N . LEU A 1 95 ? -8.307 5.045 15.686 1.00 94.31 95 LEU A N 1
ATOM 737 C CA . LEU A 1 95 ? -7.988 3.700 15.196 1.00 94.31 95 LEU A CA 1
ATOM 738 C C . LEU A 1 95 ? -8.562 3.473 13.795 1.00 94.31 95 LEU A C 1
ATOM 740 O O . LEU A 1 95 ? -7.854 2.983 12.925 1.00 94.31 95 LEU A O 1
ATOM 744 N N . LEU A 1 96 ? -9.806 3.895 13.553 1.00 94.50 96 LEU A N 1
ATOM 745 C CA . LEU A 1 96 ? -10.442 3.788 12.242 1.00 94.50 96 LEU A CA 1
ATOM 746 C C . LEU A 1 96 ? -9.700 4.598 11.169 1.00 94.50 96 LEU A C 1
ATOM 748 O O . LEU A 1 96 ? -9.554 4.138 10.039 1.00 94.50 96 LEU A O 1
ATOM 752 N N . ALA A 1 97 ? -9.215 5.789 11.514 1.00 94.44 97 ALA A N 1
ATOM 753 C CA . ALA A 1 97 ? -8.446 6.615 10.593 1.00 94.44 97 ALA A CA 1
ATOM 754 C C . ALA A 1 97 ? -7.082 6.010 10.249 1.00 94.44 97 ALA A C 1
ATOM 756 O O . ALA A 1 97 ? -6.722 5.991 9.075 1.00 94.44 97 ALA A O 1
ATOM 757 N N . LEU A 1 98 ? -6.364 5.453 11.227 1.00 92.56 98 LEU A N 1
ATOM 758 C CA . LEU A 1 98 ? -5.146 4.686 10.954 1.00 92.56 98 LEU A CA 1
ATOM 759 C C . LEU A 1 98 ? -5.463 3.482 10.051 1.00 92.56 98 LEU A C 1
ATOM 761 O O . LEU A 1 98 ? -4.823 3.286 9.021 1.00 92.56 98 LEU A O 1
ATOM 765 N N . SER A 1 99 ? -6.530 2.742 10.373 1.00 91.50 99 SER A N 1
ATOM 766 C CA . SER A 1 99 ? -6.976 1.592 9.581 1.00 91.50 99 SER A CA 1
ATOM 767 C C . SER A 1 99 ? -7.348 1.930 8.135 1.00 91.50 99 SER A C 1
ATOM 769 O O . SER A 1 99 ? -7.293 1.058 7.276 1.00 91.50 99 SER A O 1
ATOM 771 N N . SER A 1 100 ? -7.724 3.181 7.851 1.00 90.38 100 SER A N 1
ATOM 772 C CA . SER A 1 100 ? -8.104 3.614 6.502 1.00 90.38 100 SER A CA 1
ATOM 773 C C . SER A 1 100 ? -6.928 3.712 5.526 1.00 90.38 100 SER A C 1
ATOM 775 O O . SER A 1 100 ? -7.142 3.619 4.318 1.00 90.38 100 SER A O 1
ATOM 777 N N . GLY A 1 101 ? -5.701 3.874 6.035 1.00 84.88 101 GLY A N 1
ATOM 778 C CA . GLY A 1 101 ? -4.487 3.856 5.220 1.00 84.88 101 GLY A CA 1
ATOM 779 C C . GLY A 1 101 ? -3.681 2.565 5.354 1.00 84.88 101 GLY A C 1
ATOM 780 O O . GLY A 1 101 ? -3.021 2.183 4.391 1.00 84.88 101 GLY A O 1
ATOM 781 N N . THR A 1 102 ? -3.787 1.838 6.473 1.00 85.56 102 THR A N 1
ATOM 782 C CA . THR A 1 102 ? -3.103 0.543 6.616 1.00 85.56 102 THR A CA 1
ATOM 783 C C . THR A 1 102 ? -3.742 -0.516 5.728 1.00 85.56 102 THR A C 1
ATOM 785 O O . THR A 1 102 ? -4.928 -0.825 5.872 1.00 85.56 102 THR A O 1
ATOM 788 N N . ASN A 1 103 ? -2.973 -1.113 4.829 1.00 81.00 103 ASN A N 1
ATOM 789 C CA . ASN A 1 103 ? -3.481 -2.137 3.926 1.00 81.00 103 ASN A CA 1
ATOM 790 C C . ASN A 1 103 ? -2.402 -3.180 3.622 1.00 81.00 103 ASN A C 1
ATOM 792 O O . ASN A 1 103 ? -1.222 -2.987 3.877 1.00 81.00 103 ASN A O 1
ATOM 796 N N . ASN A 1 104 ? -2.796 -4.320 3.059 1.00 83.75 104 ASN A N 1
ATOM 797 C CA . ASN A 1 104 ? -1.848 -5.387 2.748 1.00 83.75 104 ASN A CA 1
ATOM 798 C C . ASN A 1 104 ? -1.298 -5.293 1.312 1.00 83.75 104 ASN A C 1
ATOM 800 O O . ASN A 1 104 ? -1.236 -6.294 0.593 1.00 83.75 104 ASN A O 1
ATOM 804 N N . TRP A 1 105 ? -0.928 -4.092 0.856 1.00 85.38 105 TRP A N 1
ATOM 805 C CA . TRP A 1 105 ? -0.361 -3.912 -0.485 1.00 85.38 105 TRP A CA 1
ATOM 806 C C . TRP A 1 105 ? 0.925 -4.729 -0.683 1.00 85.38 105 TRP A C 1
ATOM 808 O O . TRP A 1 105 ? 1.176 -5.206 -1.785 1.00 85.38 105 T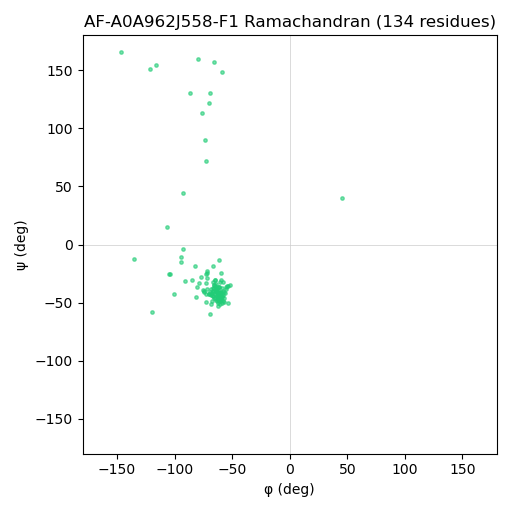RP A O 1
ATOM 818 N N . GLY A 1 106 ? 1.703 -4.953 0.382 1.00 79.38 106 GLY A N 1
ATOM 819 C CA . GLY A 1 106 ? 2.943 -5.729 0.340 1.00 79.38 106 GLY A CA 1
ATOM 820 C C . GLY A 1 106 ? 2.728 -7.227 0.101 1.00 79.38 106 GLY A C 1
ATOM 821 O O . GLY A 1 106 ? 3.218 -7.762 -0.890 1.00 79.38 106 GLY A O 1
ATOM 822 N N . TYR A 1 107 ? 1.996 -7.929 0.977 1.00 74.81 107 TYR A N 1
ATOM 823 C CA . TYR A 1 107 ? 1.848 -9.390 0.849 1.00 74.81 107 TYR A CA 1
ATOM 824 C C . TYR A 1 107 ? 0.730 -9.808 -0.095 1.00 74.81 107 TYR A C 1
ATOM 826 O O . TYR A 1 107 ? 0.822 -10.874 -0.695 1.00 74.81 107 TYR A O 1
ATOM 834 N N . PHE A 1 108 ? -0.333 -9.013 -0.212 1.00 74.69 108 PHE A N 1
ATOM 835 C CA . PHE A 1 108 ? -1.468 -9.341 -1.075 1.00 74.69 108 PHE A CA 1
ATOM 836 C C . PHE A 1 108 ? -1.417 -8.578 -2.399 1.00 74.69 108 PHE A C 1
ATOM 838 O O . PHE A 1 108 ? -1.635 -9.154 -3.462 1.00 74.69 108 PHE A O 1
ATOM 845 N N . GLY A 1 109 ? -1.078 -7.292 -2.342 1.00 82.19 109 GLY A N 1
ATOM 846 C CA . GLY A 1 109 ? -1.064 -6.421 -3.511 1.00 82.19 109 GLY A CA 1
ATOM 847 C C . GLY A 1 109 ? 0.049 -6.716 -4.520 1.00 82.19 109 GLY A C 1
ATOM 848 O O . GLY A 1 109 ? -0.224 -6.753 -5.716 1.00 82.19 109 GLY A O 1
ATOM 849 N N . ILE A 1 110 ? 1.280 -6.989 -4.071 1.00 80.69 110 ILE A N 1
ATOM 850 C CA . ILE A 1 110 ? 2.409 -7.300 -4.966 1.00 80.69 110 ILE A CA 1
ATOM 851 C C . ILE A 1 110 ? 2.157 -8.573 -5.796 1.00 80.69 110 ILE A C 1
ATOM 853 O O . ILE A 1 110 ? 2.345 -8.511 -7.011 1.00 80.69 110 ILE A O 1
ATOM 857 N N . PRO A 1 111 ? 1.704 -9.713 -5.227 1.00 73.56 111 PRO A N 1
ATOM 858 C CA . PRO A 1 111 ? 1.351 -10.883 -6.034 1.00 73.56 111 PRO A CA 1
ATOM 859 C C . PRO A 1 111 ? 0.280 -10.600 -7.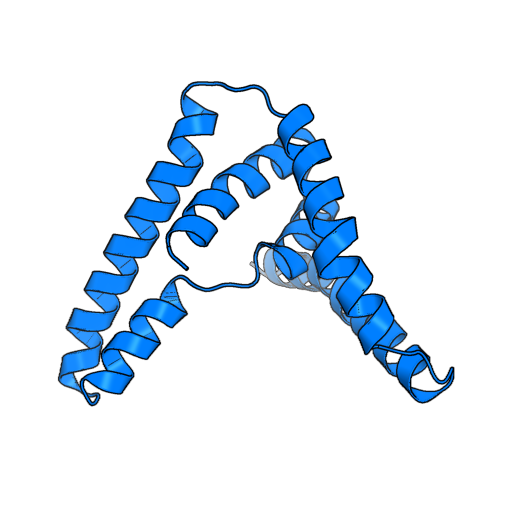091 1.00 73.56 111 PRO A C 1
ATOM 861 O O . PRO A 1 111 ? 0.419 -11.056 -8.222 1.00 73.56 111 PRO A O 1
ATOM 864 N N . ILE A 1 112 ? -0.749 -9.813 -6.750 1.00 76.56 112 ILE A N 1
ATOM 865 C CA . ILE A 1 112 ? -1.766 -9.368 -7.715 1.00 76.56 112 ILE A CA 1
ATOM 866 C C . ILE A 1 112 ? -1.122 -8.522 -8.811 1.00 76.56 112 ILE A C 1
ATOM 868 O O . ILE A 1 112 ? -1.400 -8.724 -9.989 1.00 76.56 112 ILE A O 1
ATOM 872 N N . ALA A 1 113 ? -0.234 -7.599 -8.443 1.00 83.81 113 ALA A N 1
ATOM 873 C CA . ALA A 1 113 ? 0.444 -6.757 -9.413 1.00 83.81 113 ALA A CA 1
ATOM 874 C C . ALA A 1 113 ? 1.288 -7.591 -10.390 1.00 83.81 113 ALA A C 1
ATOM 876 O O . ALA A 1 113 ? 1.220 -7.356 -11.590 1.00 83.81 113 ALA A O 1
ATOM 877 N N . PHE A 1 114 ? 2.018 -8.599 -9.902 1.00 78.06 114 PHE A N 1
ATOM 878 C CA . PHE A 1 114 ? 2.770 -9.529 -10.753 1.00 78.06 114 PHE A CA 1
ATOM 879 C C . PHE A 1 114 ? 1.885 -10.400 -11.652 1.00 78.06 114 PHE A C 1
ATOM 881 O O . PHE A 1 114 ? 2.335 -10.787 -12.727 1.00 78.06 114 PHE A O 1
ATOM 888 N N . ALA A 1 115 ? 0.665 -10.730 -11.222 1.00 76.62 115 ALA A N 1
ATOM 889 C CA . ALA A 1 115 ? -0.282 -11.490 -12.035 1.00 76.62 115 ALA A CA 1
ATOM 890 C C . ALA A 1 115 ? -0.897 -10.635 -13.157 1.00 76.62 115 ALA A C 1
ATOM 892 O O . ALA A 1 115 ? -1.046 -11.110 -14.280 1.00 76.62 115 ALA A O 1
ATOM 893 N N . LEU A 1 116 ? -1.212 -9.372 -12.854 1.00 80.06 116 LEU A N 1
ATOM 894 C CA . LEU A 1 116 ? -1.972 -8.478 -13.731 1.00 80.06 116 LEU A CA 1
ATOM 895 C C . LEU A 1 116 ? -1.128 -7.629 -14.675 1.00 80.06 116 LEU A C 1
ATOM 897 O O . LEU A 1 116 ? -1.600 -7.233 -15.742 1.00 80.06 116 LEU A O 1
ATOM 901 N N . PHE A 1 117 ? 0.078 -7.259 -14.255 1.00 82.88 117 PHE A N 1
ATOM 902 C CA . PHE A 1 117 ? 0.821 -6.179 -14.885 1.00 82.88 117 PHE A CA 1
ATOM 903 C C . PHE A 1 117 ? 2.181 -6.629 -15.416 1.00 82.88 117 PHE A C 1
ATOM 905 O O . PHE A 1 117 ? 2.814 -7.529 -14.861 1.00 82.88 117 PHE A O 1
ATOM 912 N N . PRO A 1 118 ? 2.681 -5.964 -16.474 1.00 82.25 118 PRO A N 1
ATOM 913 C CA . PRO A 1 118 ? 4.047 -6.173 -16.922 1.00 82.25 118 PRO A CA 1
ATOM 914 C C . PRO A 1 118 ? 5.052 -5.677 -15.861 1.00 82.25 118 PRO A C 1
ATOM 916 O O . PRO A 1 118 ? 4.708 -4.821 -15.035 1.00 82.25 118 PRO A O 1
ATOM 919 N N . PRO A 1 119 ? 6.301 -6.181 -15.866 1.00 77.50 119 PRO A N 1
ATOM 920 C CA . PRO A 1 119 ? 7.291 -5.911 -14.819 1.00 77.50 119 PRO A CA 1
ATOM 921 C C . PRO A 1 119 ? 7.518 -4.425 -14.504 1.00 77.50 119 PRO A C 1
ATOM 923 O O . PRO A 1 119 ? 7.718 -4.064 -13.344 1.00 77.50 119 PRO A O 1
ATOM 926 N N . GLU A 1 120 ? 7.450 -3.556 -15.512 1.00 75.69 120 GLU A N 1
ATOM 927 C CA . GLU A 1 120 ? 7.652 -2.110 -15.380 1.00 75.69 120 GLU A CA 1
ATOM 928 C C . GLU A 1 120 ? 6.544 -1.462 -14.531 1.00 75.69 120 GLU A C 1
ATOM 930 O O . GLU A 1 120 ? 6.793 -0.580 -13.708 1.00 75.69 120 GLU A O 1
ATOM 935 N N . MET A 1 121 ? 5.312 -1.949 -14.677 1.00 82.81 121 MET A N 1
ATOM 936 C CA . MET A 1 121 ? 4.146 -1.468 -13.934 1.00 82.81 121 MET A CA 1
ATOM 937 C C . MET A 1 121 ? 4.116 -2.008 -12.499 1.00 82.81 121 MET A C 1
ATOM 939 O O . MET A 1 121 ? 3.623 -1.329 -11.599 1.00 82.81 121 MET A O 1
ATOM 943 N N . VAL A 1 122 ? 4.700 -3.185 -12.251 1.00 83.81 122 VAL A N 1
ATOM 944 C CA . VAL A 1 122 ? 4.879 -3.720 -10.890 1.00 83.81 122 VAL A CA 1
ATOM 945 C C . VAL A 1 122 ? 5.864 -2.865 -10.091 1.00 83.81 122 VAL A C 1
ATOM 947 O O . VAL A 1 122 ? 5.621 -2.571 -8.921 1.00 83.81 122 VAL A O 1
ATOM 950 N N . ALA A 1 123 ? 6.946 -2.402 -10.721 1.00 82.25 123 ALA A N 1
ATOM 951 C CA . ALA A 1 123 ? 7.885 -1.486 -10.078 1.00 82.25 123 ALA A CA 1
ATOM 952 C C . ALA A 1 123 ? 7.203 -0.154 -9.699 1.00 82.25 123 ALA A C 1
ATOM 954 O O . ALA A 1 123 ? 7.370 0.333 -8.579 1.00 82.25 123 ALA A O 1
ATOM 955 N N . ALA A 1 124 ? 6.357 0.391 -10.583 1.00 84.94 124 ALA A N 1
ATOM 956 C CA . ALA A 1 124 ? 5.547 1.574 -10.287 1.00 84.94 124 ALA A CA 1
ATOM 957 C C . ALA A 1 124 ? 4.527 1.335 -9.153 1.00 84.94 124 ALA A C 1
ATOM 959 O O . ALA A 1 124 ? 4.358 2.195 -8.288 1.00 84.94 124 ALA A O 1
ATOM 960 N N . TYR A 1 125 ? 3.888 0.159 -9.112 1.00 88.38 125 TYR A N 1
ATOM 961 C CA . TYR A 1 125 ? 2.988 -0.241 -8.024 1.00 88.38 125 TYR A CA 1
ATOM 962 C C . TYR A 1 125 ? 3.701 -0.242 -6.666 1.00 88.38 125 TYR A C 1
ATOM 964 O O . TYR A 1 125 ? 3.188 0.307 -5.691 1.00 88.38 125 TYR A O 1
ATOM 972 N N . ILE A 1 126 ? 4.914 -0.799 -6.609 1.00 87.31 126 ILE A N 1
ATOM 973 C CA . ILE A 1 126 ? 5.724 -0.821 -5.386 1.00 87.31 126 ILE A CA 1
ATOM 974 C C . ILE A 1 126 ? 6.089 0.604 -4.950 1.00 87.31 126 ILE A C 1
ATOM 976 O O . ILE A 1 126 ? 5.973 0.919 -3.767 1.00 87.31 126 ILE A O 1
ATOM 980 N N . MET A 1 127 ? 6.437 1.494 -5.890 1.00 87.19 127 MET A N 1
ATOM 981 C CA . MET A 1 127 ? 6.698 2.915 -5.598 1.00 87.19 127 MET A CA 1
ATOM 982 C C . MET A 1 127 ? 5.493 3.660 -5.034 1.00 87.19 127 MET A C 1
ATOM 984 O O . MET A 1 127 ? 5.647 4.505 -4.159 1.00 87.19 127 MET A O 1
ATOM 988 N N . VAL A 1 128 ? 4.288 3.341 -5.496 1.00 89.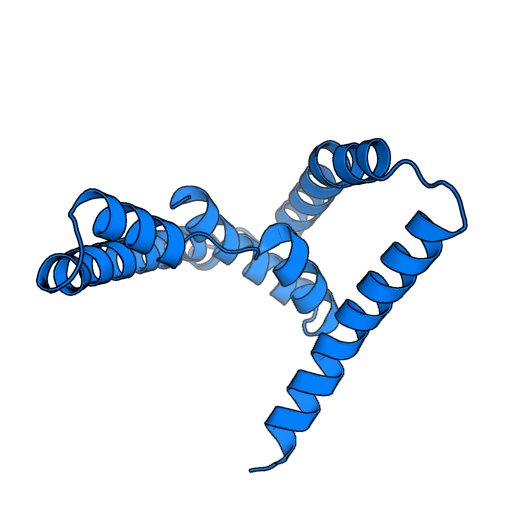94 128 VAL A N 1
ATOM 989 C CA . VAL A 1 128 ? 3.052 3.856 -4.898 1.00 89.94 128 VAL A CA 1
ATOM 990 C C . VAL A 1 128 ? 2.858 3.302 -3.484 1.00 89.94 128 VAL A C 1
ATOM 992 O O . VAL A 1 128 ? 2.553 4.055 -2.562 1.00 89.94 128 VAL A O 1
ATOM 995 N N . GLY A 1 129 ? 3.091 2.004 -3.286 1.00 89.69 129 GLY A N 1
ATOM 996 C CA . GLY A 1 129 ? 2.957 1.350 -1.985 1.00 89.69 129 GLY A CA 1
ATOM 997 C C . GLY A 1 129 ? 3.840 1.950 -0.887 1.00 89.69 129 GLY A C 1
ATOM 998 O O . GLY A 1 129 ? 3.418 2.042 0.264 1.00 89.69 129 GLY A O 1
ATOM 999 N N . PHE A 1 130 ? 5.019 2.468 -1.237 1.00 87.19 130 PHE A N 1
ATOM 1000 C CA . PHE A 1 130 ? 5.881 3.196 -0.301 1.00 87.19 130 PHE A CA 1
ATOM 1001 C C . PHE A 1 130 ? 5.199 4.377 0.391 1.00 87.19 130 PHE A C 1
ATOM 1003 O O . PHE A 1 130 ? 5.462 4.624 1.565 1.00 87.19 130 PHE A O 1
ATOM 1010 N N . GLY A 1 131 ? 4.329 5.109 -0.307 1.00 90.38 131 GLY A N 1
ATOM 1011 C CA . GLY A 1 131 ? 3.595 6.209 0.315 1.00 90.38 131 GLY A CA 1
ATOM 1012 C C . GLY A 1 131 ? 2.626 5.726 1.388 1.00 90.38 131 GLY A C 1
ATOM 1013 O O . GLY A 1 131 ? 2.478 6.375 2.420 1.00 90.38 131 GLY A O 1
ATOM 1014 N N . MET A 1 132 ? 2.030 4.549 1.180 1.00 91.00 132 MET A N 1
ATOM 1015 C CA . MET A 1 132 ? 1.196 3.895 2.187 1.00 91.00 132 MET A CA 1
ATOM 1016 C C . MET A 1 132 ? 2.050 3.432 3.370 1.00 91.00 132 MET A C 1
ATOM 1018 O O . MET A 1 132 ? 1.695 3.710 4.503 1.00 91.00 132 MET A O 1
ATOM 1022 N N . MET A 1 133 ? 3.220 2.835 3.123 1.00 88.38 133 MET A N 1
ATOM 1023 C CA . MET A 1 133 ? 4.147 2.425 4.189 1.00 88.38 133 MET A CA 1
ATOM 1024 C C . MET A 1 133 ? 4.649 3.592 5.049 1.00 88.38 133 MET A C 1
ATOM 1026 O O . MET A 1 133 ? 4.914 3.400 6.226 1.00 88.38 133 MET A O 1
ATOM 1030 N N . LEU A 1 134 ? 4.798 4.792 4.481 1.00 88.38 134 LEU A N 1
ATOM 1031 C CA . LEU A 1 134 ? 5.137 5.994 5.254 1.00 88.38 134 LEU A CA 1
ATOM 1032 C C . LEU A 1 134 ? 3.978 6.493 6.128 1.00 88.38 134 LEU A C 1
ATOM 1034 O O . LEU A 1 134 ? 4.218 7.228 7.084 1.00 88.38 134 LEU A O 1
ATOM 1038 N N . PHE A 1 135 ? 2.737 6.172 5.757 1.00 91.00 135 PHE A N 1
ATOM 1039 C CA . PHE A 1 135 ? 1.544 6.535 6.518 1.00 91.00 135 PHE A CA 1
ATOM 1040 C C . PHE A 1 135 ? 1.292 5.586 7.698 1.00 91.00 135 PHE A C 1
ATOM 1042 O O . PHE A 1 135 ? 0.809 6.046 8.733 1.00 91.00 135 PHE A O 1
ATOM 1049 N N . GLU A 1 136 ? 1.571 4.291 7.516 1.00 85.69 136 GLU A N 1
ATOM 1050 C CA . GLU A 1 136 ? 1.444 3.246 8.548 1.00 85.69 136 GLU A CA 1
ATOM 1051 C C . GLU A 1 136 ? 2.378 3.473 9.749 1.00 85.69 136 GLU A C 1
ATOM 1053 O O . GLU A 1 136 ? 1.886 3.292 10.890 1.00 85.69 136 GLU A O 1
#

Mean predicted aligned error: 7.64 Å

Sequence (136 aa):
MMSWFSDILTEIFPLYLISLIGYIAGRFAQIDVKSITTLAIFVISPIVFMISISKLDFTAAAVMAPLLTYGLALVVAAVVVRVSKFYLEERTAYLLALSSGTNNWGYFGIPIAFALFPPEMVAAYIMVGFGMMLFE

Radius of gyration: 18.18 Å; Cα contacts (8 Å, |Δi|>4): 96; chains: 1; bounding box: 38×47×39 Å

Solvent-accessible surface area (backbone atoms only — not comparable to full-atom values): 7384 Å² total; per-residue (Å²): 136,69,59,66,61,54,51,52,51,61,67,50,42,60,57,55,51,52,51,49,51,50,51,51,43,43,72,74,64,74,50,63,61,66,62,53,48,48,45,44,61,75,46,47,45,57,49,55,48,53,58,35,56,73,71,49,76,89,42,75,68,53,64,44,38,17,56,52,40,26,50,49,36,52,52,50,23,53,49,41,29,66,57,35,51,76,81,40,57,68,70,57,13,50,53,51,15,53,53,72,46,52,71,59,50,71,81,55,40,45,60,49,32,62,74,76,40,60,73,74,55,34,31,52,50,52,38,34,45,50,7,37,62,74,66,97

Secondary structure (DSSP, 8-state):
--HHHHHHHHHHHHHHHHHHHHHHHHHHS---HHHHHHHIIIIIHHHHHHHHHHT----HHHHHHHHHHHHHHHHHHHHHHHHHTTTS-HHHHHHHHHHHH---IIIIIHHHHHHHS-HHHHHHHHHHHHHHHHH-